Protein AF-A0A4Y2WNY6-F1 (afdb_monomer_lite)

Foldseek 3Di:
DVVVVVVVVVVVVVVVCVVCPPDDDDPVLVVLVVLLLVLQVVLVVLVVVLVVLVVVLVVDDCPDPSNVVSVVVNVVSVVSNVVSVVSCVVSDDRPHPPPPSHDPPPDPDDDPPDDDPPDDDDDDDDDDDDDDDDDDDD

pLDDT: mean 77.89, std 20.02, range [37.06, 98.19]

Organism: Araneus ventricosus (NCBI:txid182803)

Secondary structure (DSSP, 8-state):
-HHHHHHHHHHHHHHHHHHTTTSPPPHHHHHHHHHHHHHHHHHHHHHHHHHHHHHHHTTS-TTSHHHHHHHHHHHHHHHHHHHHHHHHHHH-S--STT-TTS-----S-S----------------------------

Sequence (138 aa):
MDNQLDELLRELKEQSKKENGGRPPTEDEIAKCKKLQECDKRKLDVRKMARRVRKRLNKIDPASEEGIQATEELERYKEAMAIMERTIAHYGECAVLNCSKHIPPTNASSRSETDASSCAEMDTTTLEEVRSRPPRHQ

Radius of gyration: 26.13 Å; chains: 1; bounding box: 40×51×81 Å

Structure (mmCIF, N/CA/C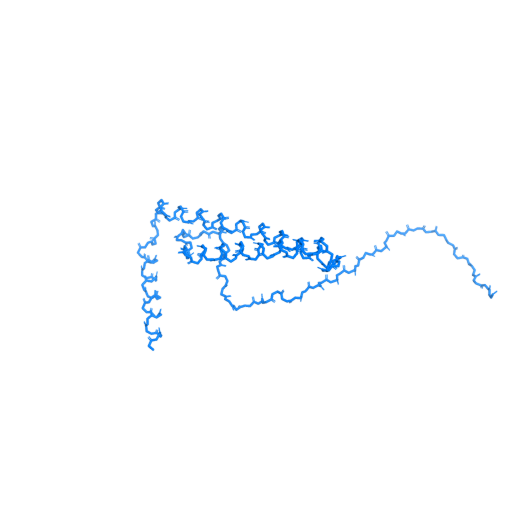/O backbone):
data_AF-A0A4Y2WNY6-F1
#
_entry.id   AF-A0A4Y2WNY6-F1
#
loop_
_atom_site.group_PDB
_atom_site.id
_atom_site.type_symbol
_atom_site.label_atom_id
_atom_site.label_alt_id
_atom_site.label_comp_id
_atom_site.label_asym_id
_atom_site.label_entity_id
_atom_site.label_seq_id
_atom_site.pdbx_PDB_ins_code
_atom_site.Cartn_x
_atom_site.Cartn_y
_atom_site.Cartn_z
_atom_site.occupancy
_atom_site.B_iso_or_equiv
_atom_site.auth_seq_id
_atom_site.auth_comp_id
_atom_site.auth_asym_id
_atom_site.auth_atom_id
_atom_site.pdbx_PDB_model_num
ATOM 1 N N . MET A 1 1 ? 15.855 -6.251 30.618 1.00 53.97 1 MET A N 1
ATOM 2 C CA . MET A 1 1 ? 14.686 -5.740 31.372 1.00 53.97 1 MET A CA 1
ATOM 3 C C . MET A 1 1 ? 13.435 -5.678 30.497 1.00 53.97 1 MET A C 1
ATOM 5 O O . MET A 1 1 ? 12.349 -5.497 31.026 1.00 53.97 1 MET A O 1
ATOM 9 N N . ASP A 1 2 ? 13.563 -5.923 29.192 1.00 66.19 2 ASP A N 1
ATOM 10 C CA . ASP A 1 2 ? 12.485 -5.782 28.205 1.00 66.19 2 ASP A CA 1
ATOM 11 C C . ASP A 1 2 ? 11.352 -6.809 28.390 1.00 66.19 2 ASP A C 1
ATOM 13 O O . ASP A 1 2 ? 10.181 -6.463 28.278 1.00 66.19 2 ASP A O 1
ATOM 17 N N . ASN A 1 3 ? 11.672 -8.025 28.854 1.00 75.69 3 ASN A N 1
ATOM 18 C CA . ASN A 1 3 ? 10.673 -9.079 29.089 1.00 75.69 3 ASN A CA 1
ATOM 19 C C . ASN A 1 3 ? 9.611 -8.741 30.153 1.00 75.69 3 ASN A C 1
ATOM 21 O O . ASN A 1 3 ? 8.503 -9.254 30.069 1.00 75.69 3 ASN A O 1
ATOM 25 N N . GLN A 1 4 ? 9.917 -7.915 31.162 1.00 83.12 4 GLN A N 1
ATOM 26 C CA . GLN A 1 4 ? 8.924 -7.544 32.188 1.00 83.12 4 GLN A CA 1
ATOM 27 C C . GLN A 1 4 ? 7.953 -6.470 31.683 1.00 83.12 4 GLN A C 1
ATOM 29 O O . GLN A 1 4 ? 6.781 -6.473 32.052 1.00 83.12 4 GLN A O 1
ATOM 34 N N . LEU A 1 5 ? 8.433 -5.567 30.823 1.00 84.56 5 LEU A N 1
ATOM 35 C CA . LEU A 1 5 ? 7.610 -4.527 30.214 1.00 84.56 5 LEU A CA 1
ATOM 36 C C . LEU A 1 5 ? 6.646 -5.124 29.181 1.00 84.56 5 LEU A C 1
ATOM 38 O O . LEU A 1 5 ? 5.472 -4.761 29.163 1.00 84.56 5 LEU A O 1
ATOM 42 N N . ASP A 1 6 ? 7.122 -6.072 28.372 1.00 84.56 6 ASP A N 1
ATOM 43 C CA . ASP A 1 6 ? 6.290 -6.781 27.396 1.00 84.56 6 ASP A CA 1
ATOM 44 C C . ASP A 1 6 ? 5.192 -7.621 28.071 1.00 84.56 6 ASP A C 1
ATOM 46 O O . ASP A 1 6 ? 4.055 -7.654 27.591 1.00 84.56 6 ASP A O 1
ATOM 50 N N . GLU A 1 7 ? 5.502 -8.251 29.210 1.00 89.94 7 GLU A N 1
ATOM 51 C CA . GLU A 1 7 ? 4.537 -8.999 30.027 1.00 89.94 7 GLU A CA 1
ATOM 52 C C . GLU A 1 7 ? 3.434 -8.078 30.575 1.00 89.94 7 GLU A C 1
ATOM 54 O O . GLU A 1 7 ? 2.250 -8.331 30.350 1.00 89.94 7 GLU A O 1
ATOM 59 N N . LEU A 1 8 ? 3.814 -6.950 31.188 1.00 88.38 8 LEU A N 1
ATOM 60 C CA . LEU A 1 8 ? 2.878 -5.940 31.701 1.00 88.38 8 LEU A CA 1
ATOM 61 C C . LEU A 1 8 ? 1.995 -5.343 30.595 1.00 88.38 8 LEU A C 1
ATOM 63 O O . LEU A 1 8 ? 0.790 -5.160 30.776 1.00 88.38 8 LEU A O 1
ATOM 67 N N . LEU A 1 9 ? 2.573 -5.055 29.425 1.00 84.00 9 LEU A N 1
ATOM 68 C CA . LEU A 1 9 ? 1.823 -4.571 28.265 1.00 84.00 9 LEU A CA 1
ATOM 69 C C . LEU A 1 9 ? 0.813 -5.609 27.766 1.00 84.00 9 LEU A C 1
ATOM 71 O O . LEU A 1 9 ? -0.281 -5.239 27.327 1.00 84.00 9 LEU A O 1
ATOM 75 N N . ARG A 1 10 ? 1.160 -6.900 27.817 1.00 85.25 10 ARG A N 1
ATOM 76 C CA . ARG A 1 10 ? 0.250 -7.984 27.440 1.00 85.25 10 ARG A CA 1
ATOM 77 C C . ARG A 1 10 ? -0.914 -8.096 28.423 1.00 85.25 10 ARG A C 1
ATOM 79 O O . ARG A 1 10 ? -2.058 -8.147 27.973 1.00 85.25 10 ARG A O 1
ATOM 86 N N . GLU A 1 11 ? -0.639 -8.064 29.725 1.00 87.69 11 GLU A N 1
ATOM 87 C CA . GLU A 1 11 ? -1.661 -8.117 30.778 1.00 87.69 11 GLU A CA 1
ATOM 88 C C . GLU A 1 11 ? -2.645 -6.944 30.683 1.00 87.69 11 GLU A C 1
ATOM 90 O O . GLU A 1 11 ? -3.858 -7.159 30.662 1.00 87.69 11 GLU A O 1
ATOM 95 N N . LEU A 1 12 ? -2.143 -5.715 30.505 1.00 84.62 12 LEU A N 1
ATOM 96 C CA . LEU A 1 12 ? -2.979 -4.521 30.325 1.00 84.62 12 LEU A CA 1
ATOM 97 C C . LEU A 1 12 ? -3.894 -4.627 29.097 1.00 84.62 12 LEU A C 1
ATOM 99 O O . LEU A 1 12 ? -5.080 -4.288 29.164 1.00 84.62 12 LEU A O 1
ATOM 103 N N . LYS A 1 13 ? -3.373 -5.125 27.966 1.00 78.88 13 LYS A N 1
ATOM 104 C CA . LYS A 1 13 ? -4.179 -5.356 26.755 1.00 78.88 13 LYS A CA 1
ATOM 105 C C . LYS A 1 13 ? -5.265 -6.400 26.990 1.00 78.88 13 LYS A C 1
ATOM 107 O O . LYS A 1 13 ? -6.379 -6.243 26.492 1.00 78.88 13 LYS A O 1
ATOM 112 N N . GLU A 1 14 ? -4.957 -7.468 27.717 1.00 80.56 14 GLU A N 1
ATOM 113 C CA . GLU A 1 14 ? -5.916 -8.533 28.000 1.00 80.56 14 GLU A CA 1
ATOM 114 C C . GLU A 1 14 ? -7.011 -8.075 28.972 1.00 80.56 14 GLU A C 1
ATOM 116 O O . GLU A 1 14 ? -8.188 -8.373 28.767 1.00 80.56 14 GLU A O 1
ATOM 121 N N . GLN A 1 15 ? -6.648 -7.286 29.983 1.00 79.12 15 GLN A N 1
ATOM 122 C CA . GLN A 1 15 ? -7.586 -6.698 30.935 1.00 79.12 15 GLN A CA 1
ATOM 123 C C . GLN A 1 15 ? -8.528 -5.701 30.248 1.00 79.12 15 GLN A C 1
ATOM 125 O O . GLN A 1 15 ? -9.744 -5.799 30.399 1.00 79.12 15 GLN A O 1
ATOM 130 N N . SER A 1 16 ? -7.993 -4.847 29.370 1.00 72.75 16 SER A N 1
ATOM 131 C CA . SER A 1 16 ? -8.801 -3.946 28.542 1.00 72.75 16 SER A CA 1
ATOM 132 C C . SER A 1 16 ? -9.774 -4.702 27.624 1.00 72.75 16 SER A C 1
ATOM 134 O O . SER A 1 16 ? -10.928 -4.300 27.472 1.00 72.75 16 SER A O 1
ATOM 136 N N . LYS A 1 17 ? -9.358 -5.835 27.036 1.00 73.00 17 LYS A N 1
ATOM 137 C CA . LYS A 1 17 ? -10.248 -6.693 26.227 1.00 73.00 17 LYS A CA 1
ATOM 138 C C . LYS A 1 17 ? -11.385 -7.297 27.058 1.00 73.00 17 LYS A C 1
ATOM 140 O O . LYS A 1 17 ? -12.496 -7.413 26.547 1.00 73.00 17 LYS A O 1
ATOM 145 N N . LYS A 1 18 ? -11.124 -7.662 28.319 1.00 74.81 18 LYS A N 1
ATOM 146 C CA . LYS A 1 18 ? -12.133 -8.198 29.250 1.00 74.81 18 LYS A CA 1
ATOM 147 C C . LYS A 1 18 ? -13.144 -7.126 29.665 1.00 74.81 18 LYS A C 1
ATOM 149 O O . LYS A 1 18 ? -14.340 -7.387 29.618 1.00 74.81 18 LYS A O 1
ATOM 154 N N . GLU A 1 19 ? -12.682 -5.922 29.996 1.00 71.44 19 GLU A N 1
ATOM 155 C CA . GLU A 1 19 ? -13.545 -4.794 30.393 1.00 71.44 19 GLU A CA 1
ATOM 156 C C . GLU A 1 19 ? -14.405 -4.263 29.239 1.00 71.44 19 GLU A C 1
ATOM 158 O O . GLU A 1 19 ? -15.544 -3.848 29.440 1.00 71.44 19 GLU A O 1
ATOM 163 N N . ASN A 1 20 ? -13.879 -4.310 28.014 1.00 67.12 20 ASN A N 1
ATOM 164 C CA . ASN A 1 20 ? -14.579 -3.845 26.816 1.00 67.12 20 ASN A CA 1
ATOM 165 C C . ASN A 1 20 ? -15.374 -4.958 26.110 1.00 67.12 20 ASN A C 1
ATOM 167 O O . ASN A 1 20 ? -15.975 -4.722 25.059 1.00 67.12 20 ASN A O 1
ATOM 171 N N . GLY A 1 21 ? -15.393 -6.172 26.664 1.00 66.50 21 GLY A N 1
ATOM 172 C CA . GLY A 1 21 ? -16.154 -7.292 26.125 1.00 66.50 21 GLY A CA 1
ATOM 173 C C . GLY A 1 21 ? -17.660 -7.029 26.189 1.00 66.50 21 GLY A C 1
ATOM 174 O O . GLY A 1 21 ? -18.226 -6.876 27.265 1.00 66.50 21 GLY A O 1
ATOM 175 N N . GLY A 1 22 ? -18.324 -6.993 25.031 1.00 72.81 22 GLY A N 1
ATOM 176 C CA . GLY A 1 22 ? -19.786 -6.896 24.934 1.00 72.81 22 GLY A CA 1
ATOM 177 C C . GLY A 1 22 ? -20.362 -5.479 24.863 1.00 72.81 22 GLY A C 1
ATOM 178 O O . GLY A 1 22 ? -21.562 -5.343 24.620 1.00 72.81 22 GLY A O 1
ATOM 179 N N . ARG A 1 23 ? -19.545 -4.422 24.997 1.00 83.19 23 ARG A N 1
ATOM 180 C CA . ARG A 1 23 ? -20.008 -3.054 24.716 1.00 83.19 23 ARG A CA 1
ATOM 181 C C . ARG A 1 23 ? -20.032 -2.789 23.202 1.00 83.19 23 ARG A C 1
ATOM 183 O O . ARG A 1 23 ? -19.158 -3.287 22.487 1.00 83.19 23 ARG A O 1
ATOM 190 N N . PRO A 1 24 ? -20.985 -1.991 22.695 1.00 83.00 24 PRO A N 1
ATOM 191 C CA . PRO A 1 24 ? -20.926 -1.505 21.323 1.00 83.00 24 PRO A CA 1
ATOM 192 C C . PRO A 1 24 ? -19.631 -0.711 21.078 1.00 83.00 24 PRO A C 1
ATOM 194 O O . PRO A 1 24 ? -19.206 0.020 21.977 1.00 83.00 24 PRO A O 1
ATOM 197 N N . PRO A 1 25 ? -19.017 -0.814 19.884 1.00 86.88 25 PRO A N 1
ATOM 198 C CA . PRO A 1 25 ? -17.852 -0.011 19.548 1.00 86.88 25 PRO A CA 1
ATOM 199 C C . PRO A 1 25 ? -18.151 1.485 19.647 1.00 86.88 25 PRO A C 1
ATOM 201 O O . PRO A 1 25 ? -19.221 1.938 19.229 1.00 86.88 25 PRO A O 1
ATOM 204 N N . THR A 1 26 ? -17.197 2.255 20.157 1.00 89.19 26 THR A N 1
ATOM 205 C CA . THR A 1 26 ? -17.306 3.716 20.189 1.00 89.19 26 THR A CA 1
ATOM 206 C C . THR A 1 26 ? -17.172 4.303 18.782 1.00 89.19 26 THR A C 1
ATOM 208 O O . THR A 1 26 ? -16.631 3.671 17.868 1.00 89.19 26 THR A O 1
ATOM 211 N N . GLU A 1 27 ? -17.639 5.537 18.583 1.00 90.69 27 GLU A N 1
ATOM 212 C CA . GLU A 1 27 ? -17.497 6.226 17.292 1.00 90.69 27 GLU A CA 1
ATOM 213 C C . GLU A 1 27 ? -16.030 6.324 16.848 1.00 90.69 27 GLU A C 1
ATOM 215 O O . GLU A 1 27 ? -15.722 6.101 15.674 1.00 90.69 27 GLU A O 1
ATOM 220 N N . ASP A 1 28 ? -15.116 6.547 17.795 1.00 88.50 28 ASP A N 1
ATOM 221 C CA . ASP A 1 28 ? -13.675 6.585 17.548 1.00 88.50 28 ASP A CA 1
ATOM 222 C C . ASP A 1 28 ? -13.120 5.225 17.107 1.00 88.50 28 ASP A C 1
ATOM 224 O O . ASP A 1 28 ? -12.314 5.149 16.176 1.00 88.50 28 ASP A O 1
ATOM 228 N N . GLU A 1 29 ? -13.551 4.130 17.741 1.00 88.69 29 GLU A N 1
ATOM 229 C CA . GLU A 1 29 ? -13.162 2.766 17.359 1.00 88.69 29 GLU A CA 1
ATOM 230 C C . GLU A 1 29 ? -13.654 2.437 15.939 1.00 88.69 29 GLU A C 1
ATOM 232 O O . GLU A 1 29 ? -12.909 1.884 15.123 1.00 88.69 29 GLU A O 1
ATOM 237 N N . ILE A 1 30 ? -14.877 2.857 15.600 1.00 90.19 30 ILE A N 1
ATOM 238 C CA . ILE A 1 30 ? -15.446 2.715 14.254 1.00 90.19 30 ILE A CA 1
ATOM 239 C C . ILE A 1 30 ? -14.669 3.564 13.240 1.00 90.19 30 ILE A C 1
ATOM 241 O O . ILE A 1 30 ? -14.387 3.097 12.132 1.00 90.19 30 ILE A O 1
ATOM 245 N N . ALA A 1 31 ? -14.306 4.801 13.583 1.00 91.31 31 ALA A N 1
ATOM 246 C CA . ALA A 1 31 ? -13.537 5.682 12.710 1.00 91.31 31 ALA A CA 1
ATOM 247 C C . ALA A 1 31 ? -12.139 5.113 12.417 1.00 91.31 31 ALA A C 1
ATOM 249 O O . ALA A 1 31 ? -11.723 5.068 11.254 1.00 91.31 31 ALA A O 1
ATOM 250 N N . LYS A 1 32 ? -11.448 4.598 13.442 1.00 90.62 32 LYS A N 1
ATOM 251 C CA . LYS A 1 32 ? -10.158 3.904 13.293 1.00 90.62 32 LYS A CA 1
ATOM 252 C C . LYS A 1 32 ? -10.290 2.660 12.416 1.00 90.62 32 LYS A C 1
ATOM 254 O O . LYS A 1 32 ? -9.505 2.485 11.487 1.00 90.62 32 LYS A O 1
ATOM 259 N N . CYS A 1 33 ? -11.326 1.849 12.635 1.00 91.00 33 CYS A N 1
ATOM 260 C CA . CYS A 1 33 ? -11.639 0.696 11.791 1.00 91.00 33 CYS A CA 1
ATOM 261 C C . CYS A 1 33 ? -11.828 1.102 10.318 1.00 91.00 33 CYS A C 1
ATOM 263 O O . CYS A 1 33 ? -11.198 0.529 9.431 1.00 91.00 33 CYS A O 1
ATOM 265 N N . LYS A 1 34 ? -12.610 2.149 10.028 1.00 91.75 34 LYS A N 1
ATOM 266 C CA . LYS A 1 34 ? -12.777 2.654 8.652 1.00 91.75 34 LYS A CA 1
ATOM 267 C C . LYS A 1 34 ? -11.446 3.088 8.030 1.00 91.75 34 LYS A C 1
ATOM 269 O O . LYS A 1 34 ? -11.204 2.794 6.860 1.00 91.75 34 LYS A O 1
ATOM 274 N N . LYS A 1 35 ? -10.575 3.748 8.800 1.00 91.88 35 LYS A N 1
ATOM 275 C CA . LYS A 1 35 ? -9.252 4.185 8.328 1.00 91.88 35 LYS A CA 1
ATOM 276 C C . LYS A 1 35 ? -8.325 3.017 8.016 1.00 91.88 35 LYS A C 1
ATOM 278 O O . LYS A 1 35 ? -7.726 3.001 6.944 1.00 91.88 35 LYS A O 1
ATOM 283 N N . LEU A 1 36 ? -8.274 2.012 8.887 1.00 91.31 36 LEU A N 1
ATOM 284 C CA . LEU A 1 36 ? -7.541 0.773 8.623 1.00 91.31 36 LEU A CA 1
ATOM 285 C C . LEU A 1 36 ? -8.048 0.086 7.346 1.00 91.31 36 LEU A C 1
ATOM 287 O O . LEU A 1 36 ? -7.252 -0.311 6.501 1.00 91.31 36 LEU A O 1
ATOM 291 N N . GLN A 1 37 ? -9.368 0.033 7.148 1.00 91.00 37 GLN A N 1
ATOM 292 C CA . GLN A 1 37 ? -9.969 -0.591 5.966 1.00 91.00 37 GLN A CA 1
ATOM 293 C C . GLN A 1 37 ? -9.596 0.159 4.675 1.00 91.00 37 GLN A C 1
ATOM 295 O O . GLN A 1 37 ? -9.321 -0.452 3.641 1.00 91.00 37 GLN A O 1
ATOM 300 N N . GLU A 1 38 ? -9.586 1.492 4.727 1.00 92.25 38 GLU A N 1
ATOM 301 C CA . GLU A 1 38 ? -9.159 2.353 3.622 1.00 92.25 38 GLU A CA 1
ATOM 302 C C . GLU A 1 38 ? -7.683 2.108 3.264 1.00 92.25 38 GLU A C 1
ATOM 304 O O . GLU A 1 38 ? -7.351 1.960 2.083 1.00 92.25 38 GLU A O 1
ATOM 309 N N . CYS A 1 39 ? -6.811 2.004 4.273 1.00 91.75 39 CYS A N 1
ATOM 310 C CA . CYS A 1 39 ? -5.399 1.668 4.096 1.00 91.75 39 CYS A CA 1
ATOM 311 C C . CYS A 1 39 ? -5.213 0.282 3.465 1.00 91.75 39 CYS A C 1
ATOM 313 O O . CYS A 1 39 ? -4.476 0.164 2.487 1.00 91.75 39 CYS A O 1
ATOM 315 N N . ASP A 1 40 ? -5.911 -0.744 3.956 1.00 90.12 40 ASP A N 1
ATOM 316 C CA . ASP A 1 40 ? -5.821 -2.111 3.425 1.00 90.12 40 ASP A CA 1
ATOM 317 C C . ASP A 1 40 ? -6.227 -2.180 1.948 1.00 90.12 40 ASP A C 1
ATOM 319 O O . ASP A 1 40 ? -5.526 -2.778 1.123 1.00 90.12 40 ASP A O 1
ATOM 323 N N . LYS A 1 41 ? -7.326 -1.506 1.581 1.00 91.88 41 LYS A N 1
ATOM 324 C CA . LYS A 1 41 ? -7.784 -1.431 0.189 1.00 91.88 41 LYS A CA 1
ATOM 325 C C . LYS A 1 41 ? -6.732 -0.772 -0.707 1.00 91.88 41 LYS A C 1
ATOM 327 O O . LYS A 1 41 ? -6.348 -1.343 -1.727 1.00 91.88 41 LYS A O 1
ATOM 332 N N . ARG A 1 42 ? -6.216 0.393 -0.304 1.00 93.19 42 ARG A N 1
ATOM 333 C CA . ARG A 1 42 ? -5.172 1.105 -1.061 1.00 93.19 42 ARG A CA 1
ATOM 334 C C . ARG A 1 42 ? -3.889 0.284 -1.182 1.00 93.19 42 ARG A C 1
ATOM 336 O O . ARG A 1 42 ? -3.259 0.288 -2.237 1.00 93.19 42 ARG A O 1
ATOM 343 N N . LYS A 1 43 ? -3.528 -0.470 -0.142 1.00 93.44 43 LYS A N 1
ATOM 344 C CA . LYS A 1 43 ? -2.365 -1.364 -0.132 1.00 93.44 43 LYS A CA 1
ATOM 345 C C . LYS A 1 43 ? -2.486 -2.464 -1.187 1.00 93.44 43 LYS A C 1
ATOM 347 O O . LYS A 1 43 ? -1.513 -2.757 -1.885 1.00 93.44 43 LYS A O 1
ATOM 352 N N . LEU A 1 44 ? -3.671 -3.051 -1.351 1.00 93.00 44 LEU A N 1
ATOM 353 C CA . LEU A 1 44 ? -3.934 -4.027 -2.415 1.00 93.00 44 LEU A CA 1
ATOM 354 C C . LEU A 1 44 ? -3.813 -3.403 -3.812 1.00 93.00 44 LEU A C 1
ATOM 356 O O . LEU A 1 44 ? -3.167 -3.990 -4.687 1.00 93.00 44 LEU A O 1
ATOM 360 N N . ASP A 1 45 ? -4.369 -2.208 -4.007 1.00 94.94 45 ASP A N 1
ATOM 361 C CA . ASP A 1 45 ? -4.303 -1.499 -5.288 1.00 94.94 45 ASP A CA 1
ATOM 362 C C . ASP A 1 45 ? -2.855 -1.146 -5.663 1.00 94.94 45 ASP A C 1
ATOM 364 O O . ASP A 1 45 ? -2.397 -1.470 -6.763 1.00 94.94 45 ASP A O 1
ATOM 368 N N . VAL A 1 46 ? -2.084 -0.585 -4.728 1.00 96.50 46 VAL A N 1
ATOM 369 C CA . VAL A 1 46 ? -0.666 -0.250 -4.937 1.00 96.50 46 VAL A CA 1
ATOM 370 C C . VAL A 1 46 ? 0.163 -1.501 -5.230 1.00 96.50 46 VAL A C 1
ATOM 372 O O . VAL A 1 46 ? 0.958 -1.504 -6.171 1.00 96.50 46 VAL A O 1
ATOM 375 N N . ARG A 1 47 ? -0.064 -2.615 -4.517 1.00 96.06 47 ARG A N 1
ATOM 376 C CA . ARG A 1 47 ? 0.585 -3.904 -4.825 1.00 96.06 47 ARG A CA 1
ATOM 377 C C . ARG A 1 47 ? 0.294 -4.361 -6.252 1.00 96.06 47 ARG A C 1
ATOM 379 O O . ARG A 1 47 ? 1.202 -4.833 -6.942 1.00 96.06 47 ARG A O 1
ATOM 386 N N . LYS A 1 48 ? -0.957 -4.2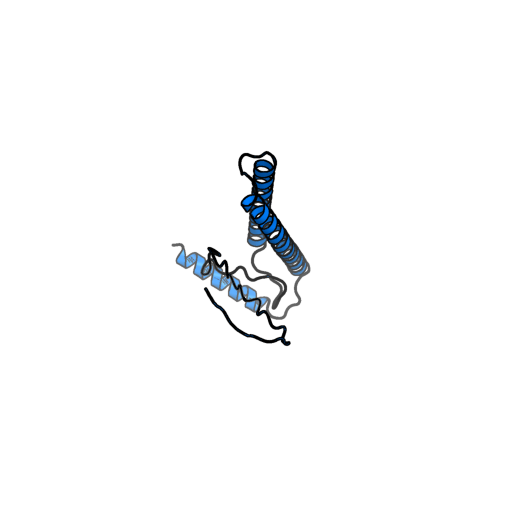41 -6.705 1.00 97.50 48 LYS A N 1
ATOM 387 C CA . LYS A 1 48 ? -1.365 -4.612 -8.066 1.00 97.50 48 LYS A CA 1
ATOM 388 C C . LYS A 1 48 ? -0.657 -3.748 -9.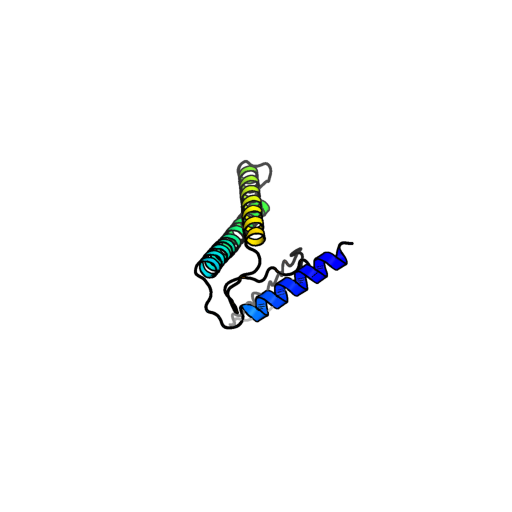109 1.00 97.50 48 LYS A C 1
ATOM 390 O O . LYS A 1 48 ? -0.152 -4.291 -10.093 1.00 97.50 48 LYS A O 1
ATOM 395 N N . MET A 1 49 ? -0.569 -2.440 -8.880 1.00 97.69 49 MET A N 1
ATOM 396 C CA . MET A 1 49 ? 0.127 -1.516 -9.779 1.00 97.69 49 MET A CA 1
ATOM 397 C C . MET A 1 49 ? 1.634 -1.784 -9.814 1.00 97.69 49 MET A C 1
ATOM 399 O O . MET A 1 49 ? 2.180 -2.011 -10.891 1.00 97.69 49 MET A O 1
ATOM 403 N N . ALA A 1 50 ? 2.284 -1.936 -8.660 1.00 97.69 50 ALA A N 1
ATOM 404 C CA . ALA A 1 50 ? 3.701 -2.288 -8.577 1.00 97.69 50 ALA A CA 1
ATOM 405 C C . ALA A 1 50 ? 4.030 -3.621 -9.278 1.00 97.69 50 ALA A C 1
ATOM 407 O O . ALA A 1 50 ? 5.082 -3.766 -9.901 1.00 97.69 50 ALA A O 1
ATOM 408 N N . ARG A 1 51 ? 3.134 -4.622 -9.216 1.00 98.00 51 ARG A N 1
ATOM 409 C CA . ARG A 1 51 ? 3.279 -5.875 -9.986 1.00 98.00 51 ARG A CA 1
ATOM 410 C C . ARG A 1 51 ? 3.233 -5.622 -11.497 1.00 98.00 51 ARG A C 1
ATOM 412 O O . ARG A 1 51 ? 4.009 -6.233 -12.225 1.00 98.00 51 ARG A O 1
ATOM 419 N N . ARG A 1 52 ? 2.357 -4.733 -11.980 1.00 97.81 52 ARG A N 1
ATOM 420 C CA . ARG A 1 52 ? 2.279 -4.366 -13.407 1.00 97.81 52 ARG A CA 1
ATOM 421 C C . ARG A 1 52 ? 3.530 -3.629 -13.872 1.00 97.81 52 ARG A C 1
ATOM 423 O O . ARG A 1 52 ? 4.051 -3.963 -14.930 1.00 97.81 52 ARG A O 1
ATOM 430 N N . VAL A 1 53 ? 4.039 -2.689 -13.076 1.00 97.94 53 VAL A N 1
ATOM 431 C CA . VAL A 1 53 ? 5.276 -1.960 -13.400 1.00 97.94 53 VAL A CA 1
ATOM 432 C C . VAL A 1 53 ? 6.463 -2.906 -13.494 1.00 97.94 53 VAL A C 1
ATOM 434 O O . VAL A 1 53 ? 7.143 -2.902 -14.509 1.00 97.94 53 VAL A O 1
ATOM 437 N N . ARG A 1 54 ? 6.640 -3.808 -12.520 1.00 97.88 54 ARG A N 1
ATOM 438 C CA . ARG A 1 54 ? 7.691 -4.838 -12.582 1.00 97.88 54 ARG A CA 1
ATOM 439 C C . ARG A 1 54 ? 7.590 -5.721 -13.826 1.00 97.88 54 ARG A C 1
ATOM 441 O O . ARG A 1 54 ? 8.594 -5.994 -14.467 1.00 97.88 54 ARG A O 1
ATOM 448 N N . LYS A 1 55 ? 6.374 -6.125 -14.214 1.00 97.44 55 LYS A N 1
ATOM 449 C CA . LYS A 1 55 ? 6.163 -6.888 -15.456 1.00 97.44 55 LYS A CA 1
ATOM 450 C C . LYS A 1 55 ? 6.566 -6.112 -16.714 1.00 97.44 55 LYS A C 1
ATOM 452 O O . LYS A 1 55 ? 6.985 -6.753 -17.671 1.00 97.44 55 LYS A O 1
ATOM 457 N N . ARG A 1 56 ? 6.403 -4.783 -16.732 1.00 96.62 56 ARG A N 1
ATOM 458 C CA . ARG A 1 56 ? 6.882 -3.923 -17.829 1.00 96.62 56 ARG A CA 1
ATOM 459 C C . ARG A 1 56 ? 8.402 -3.787 -17.791 1.00 96.62 56 ARG A C 1
ATOM 461 O O . ARG A 1 56 ? 9.030 -4.049 -18.804 1.00 96.62 56 ARG A O 1
ATOM 468 N N . LEU A 1 57 ? 8.974 -3.505 -16.618 1.00 96.69 57 LEU A N 1
ATOM 469 C CA . LEU A 1 57 ? 10.424 -3.408 -16.402 1.00 96.69 57 LEU A CA 1
ATOM 470 C C . LEU A 1 57 ? 11.180 -4.651 -16.882 1.00 96.69 57 LEU A C 1
ATOM 472 O O . LEU A 1 57 ? 12.214 -4.524 -17.516 1.00 96.69 57 LEU A O 1
ATOM 476 N N . ASN A 1 58 ? 10.628 -5.847 -16.671 1.00 95.81 58 ASN A N 1
ATOM 477 C CA . ASN A 1 58 ? 11.246 -7.093 -17.138 1.00 95.81 58 ASN A CA 1
ATOM 478 C C . ASN A 1 58 ? 11.309 -7.238 -18.673 1.00 95.81 58 ASN A C 1
ATOM 480 O O . ASN A 1 58 ? 11.904 -8.196 -19.158 1.00 95.81 58 ASN A O 1
ATOM 484 N N . LYS A 1 59 ? 10.640 -6.364 -19.435 1.00 96.94 59 LYS A N 1
ATOM 485 C CA . LYS A 1 59 ? 10.550 -6.423 -20.903 1.00 96.94 59 LYS A CA 1
ATOM 486 C C . LYS A 1 59 ? 11.244 -5.259 -21.607 1.00 96.94 59 LYS A C 1
ATOM 488 O O . LYS A 1 59 ? 11.347 -5.293 -22.828 1.00 96.94 59 LYS A O 1
ATOM 493 N N . ILE A 1 60 ? 11.652 -4.234 -20.866 1.00 96.38 60 ILE A N 1
ATOM 494 C CA . ILE A 1 60 ? 12.239 -3.005 -21.405 1.00 96.38 60 ILE A CA 1
ATOM 495 C C . ILE A 1 60 ? 13.692 -2.896 -20.958 1.00 96.38 60 ILE A C 1
ATOM 497 O O . ILE A 1 60 ? 14.066 -3.431 -19.916 1.00 96.38 60 ILE A O 1
ATOM 501 N N . ASP A 1 61 ? 14.509 -2.203 -21.746 1.00 96.38 61 ASP A N 1
ATOM 502 C CA . ASP A 1 61 ? 15.879 -1.884 -21.350 1.00 96.38 61 ASP A CA 1
ATOM 503 C C . ASP A 1 61 ? 15.846 -0.923 -20.145 1.00 96.38 61 ASP A C 1
ATOM 505 O O . ASP A 1 61 ? 15.266 0.163 -20.266 1.00 96.38 61 ASP A O 1
ATOM 509 N N . PRO A 1 62 ? 16.451 -1.268 -18.994 1.00 93.50 62 PRO A N 1
ATOM 510 C CA . PRO A 1 62 ? 16.520 -0.378 -17.838 1.00 93.50 62 PRO A CA 1
ATOM 511 C C . PRO A 1 62 ? 17.176 0.978 -18.130 1.00 93.50 62 PRO A C 1
ATOM 513 O O . PRO A 1 62 ? 16.860 1.950 -17.449 1.00 93.50 62 PRO A O 1
ATOM 516 N N . ALA A 1 63 ? 18.070 1.054 -19.123 1.00 96.19 63 ALA A N 1
ATOM 517 C CA . ALA A 1 63 ? 18.738 2.292 -19.525 1.00 96.19 63 ALA A CA 1
ATOM 518 C C . ALA A 1 63 ? 17.907 3.149 -20.496 1.00 96.19 63 ALA A C 1
ATOM 520 O O . ALA A 1 63 ? 18.256 4.302 -20.751 1.00 96.19 63 ALA A O 1
ATOM 521 N N . SER A 1 64 ? 16.812 2.608 -21.039 1.00 97.88 64 SER A N 1
ATOM 522 C CA . SER A 1 64 ? 15.880 3.389 -21.852 1.00 97.88 64 SER A CA 1
ATOM 523 C C . SER A 1 64 ? 15.115 4.400 -20.995 1.00 97.88 64 SER A C 1
ATOM 525 O O . SER A 1 64 ? 14.914 4.196 -19.798 1.00 97.88 64 SER A O 1
ATOM 527 N N . GLU A 1 65 ? 14.623 5.472 -21.618 1.00 97.81 65 GLU A N 1
ATOM 528 C CA . GLU A 1 65 ? 13.783 6.465 -20.937 1.00 97.81 65 GLU A CA 1
ATOM 529 C C . GLU A 1 65 ? 12.553 5.815 -20.277 1.00 97.81 65 GLU A C 1
ATOM 531 O O . GLU A 1 65 ? 12.233 6.111 -19.125 1.00 97.81 65 GLU A O 1
ATOM 536 N N . GLU A 1 66 ? 11.914 4.860 -20.961 1.00 97.12 66 GLU A N 1
ATOM 537 C CA . GLU A 1 66 ? 10.793 4.095 -20.405 1.00 97.12 66 GLU A CA 1
ATOM 538 C C . GLU A 1 66 ? 11.222 3.260 -19.184 1.00 97.12 66 GLU A C 1
ATOM 540 O O . GLU A 1 66 ? 10.495 3.191 -18.190 1.00 97.12 66 GLU A O 1
ATOM 545 N N . GLY A 1 67 ? 12.415 2.657 -19.225 1.00 97.69 67 GLY A N 1
ATOM 546 C CA . GLY A 1 67 ? 13.003 1.897 -18.119 1.00 97.69 67 GLY A CA 1
ATOM 547 C C . GLY A 1 67 ? 13.261 2.750 -16.879 1.00 97.69 67 GLY A C 1
ATOM 548 O O . GLY A 1 67 ? 12.901 2.357 -15.763 1.00 97.69 67 GLY A O 1
ATOM 549 N N . ILE A 1 68 ? 13.810 3.948 -17.076 1.00 98.00 68 ILE A N 1
ATOM 550 C CA . ILE A 1 68 ? 14.056 4.921 -16.007 1.00 98.00 68 ILE A CA 1
ATOM 551 C C . ILE A 1 68 ? 12.724 5.357 -15.381 1.00 98.00 68 ILE A C 1
ATOM 553 O O . ILE A 1 68 ? 12.541 5.224 -14.169 1.00 98.00 68 ILE A O 1
ATOM 557 N N . GLN A 1 69 ? 11.747 5.766 -16.198 1.00 97.94 69 GLN A N 1
ATOM 558 C CA . GLN A 1 69 ? 10.427 6.194 -15.716 1.00 97.94 69 GLN A CA 1
ATOM 559 C C . GLN A 1 69 ? 9.687 5.080 -14.962 1.00 97.94 69 GLN A C 1
ATOM 561 O O . GLN A 1 69 ? 9.076 5.323 -13.918 1.00 97.94 69 GLN A O 1
ATOM 566 N N . ALA A 1 70 ? 9.739 3.844 -15.463 1.00 97.56 70 ALA A N 1
ATOM 567 C CA . ALA A 1 70 ? 9.111 2.706 -14.802 1.00 97.56 70 ALA A CA 1
ATOM 568 C C . ALA A 1 70 ? 9.807 2.357 -13.474 1.00 97.56 70 ALA A C 1
ATOM 570 O O . ALA A 1 70 ? 9.139 1.945 -12.522 1.00 97.56 70 ALA A O 1
ATOM 571 N N . THR A 1 71 ? 11.123 2.554 -13.375 1.00 97.81 71 THR A N 1
ATOM 572 C CA . THR A 1 71 ? 11.871 2.376 -12.121 1.00 97.81 71 THR A CA 1
ATOM 573 C C . THR A 1 71 ? 11.449 3.413 -11.083 1.00 97.81 71 THR A C 1
ATOM 575 O O . THR A 1 71 ? 11.096 3.046 -9.963 1.00 97.81 71 THR A O 1
ATOM 578 N N . GLU A 1 72 ? 11.373 4.689 -11.463 1.00 98.00 72 GLU A N 1
ATOM 579 C CA . GLU A 1 72 ? 10.864 5.754 -10.588 1.00 98.00 72 GLU A CA 1
ATOM 580 C C . GLU A 1 72 ? 9.412 5.508 -10.156 1.00 98.00 72 GLU A C 1
ATOM 582 O O . GLU A 1 72 ? 9.053 5.705 -8.994 1.00 98.00 72 GLU A O 1
ATOM 587 N N . GLU A 1 73 ? 8.555 5.039 -11.071 1.00 98.00 73 GLU A N 1
ATOM 588 C CA . GLU A 1 73 ? 7.174 4.678 -10.744 1.00 98.00 73 GLU A CA 1
ATOM 589 C C . GLU A 1 73 ? 7.121 3.549 -9.704 1.00 98.00 73 GLU A C 1
ATOM 591 O O . GLU A 1 73 ? 6.306 3.587 -8.778 1.00 98.00 73 GLU A O 1
ATOM 596 N N . LEU A 1 74 ? 8.008 2.557 -9.821 1.00 97.69 74 LEU A N 1
ATOM 597 C CA . LEU A 1 74 ? 8.106 1.469 -8.857 1.00 97.69 74 LEU A CA 1
ATOM 598 C C . LEU A 1 74 ? 8.560 1.961 -7.476 1.00 97.69 74 LEU A C 1
ATOM 600 O O . LEU A 1 74 ? 7.988 1.517 -6.477 1.00 97.69 74 LEU A O 1
ATOM 604 N N . GLU A 1 75 ? 9.532 2.874 -7.408 1.00 97.94 75 GLU A N 1
ATOM 605 C CA . GLU A 1 75 ? 9.969 3.487 -6.145 1.00 97.94 75 GLU A CA 1
ATOM 606 C C . GLU A 1 75 ? 8.835 4.275 -5.477 1.00 97.94 75 GLU A C 1
ATOM 608 O O . GLU A 1 75 ? 8.548 4.048 -4.300 1.00 97.94 75 GLU A O 1
ATOM 613 N N . ARG A 1 76 ? 8.067 5.070 -6.237 1.00 98.19 76 ARG A N 1
ATOM 614 C CA . ARG A 1 76 ? 6.871 5.756 -5.705 1.00 98.19 76 ARG A CA 1
ATOM 615 C C . ARG A 1 76 ? 5.866 4.782 -5.089 1.00 98.19 76 ARG A C 1
ATOM 617 O O . ARG A 1 76 ? 5.289 5.058 -4.035 1.00 98.19 76 ARG A O 1
ATOM 624 N N . TYR A 1 77 ? 5.648 3.618 -5.707 1.00 97.88 77 TYR A N 1
ATOM 625 C CA . TYR A 1 77 ? 4.769 2.604 -5.119 1.00 97.88 77 TYR A CA 1
ATOM 626 C C . TYR A 1 77 ? 5.351 1.972 -3.849 1.00 97.88 77 TYR A C 1
ATOM 628 O O . TYR A 1 77 ? 4.586 1.676 -2.929 1.00 97.88 77 TYR A O 1
ATOM 636 N N . LYS A 1 78 ? 6.671 1.770 -3.760 1.00 96.69 78 LYS A N 1
ATOM 637 C CA . LYS A 1 78 ? 7.322 1.279 -2.531 1.00 96.69 78 LYS A CA 1
ATOM 638 C C . LYS A 1 78 ? 7.171 2.280 -1.386 1.00 96.69 78 LYS A C 1
ATOM 640 O O . LYS A 1 78 ? 6.802 1.886 -0.281 1.00 96.69 78 LYS A O 1
ATOM 645 N N . GLU A 1 79 ? 7.373 3.566 -1.654 1.00 97.00 79 GLU A N 1
ATOM 646 C CA . GLU A 1 79 ? 7.169 4.628 -0.667 1.00 97.00 79 GLU A CA 1
ATOM 647 C C . GLU A 1 79 ? 5.713 4.696 -0.197 1.00 97.00 79 GLU A C 1
ATOM 649 O O . GLU A 1 79 ? 5.448 4.730 1.007 1.00 97.00 79 GLU A O 1
ATOM 654 N N . ALA A 1 80 ? 4.754 4.632 -1.128 1.00 96.19 80 ALA A N 1
ATOM 655 C CA . ALA A 1 80 ? 3.331 4.599 -0.796 1.00 96.19 80 ALA A CA 1
ATOM 656 C C . ALA A 1 80 ? 2.980 3.404 0.109 1.00 96.19 80 ALA A C 1
ATOM 658 O O . ALA A 1 80 ? 2.241 3.559 1.085 1.00 96.19 80 ALA A O 1
ATOM 659 N N . MET A 1 81 ? 3.538 2.221 -0.172 1.00 95.50 81 MET A N 1
ATOM 660 C CA . MET A 1 81 ? 3.388 1.035 0.679 1.00 95.50 81 MET A CA 1
ATOM 661 C C . MET A 1 81 ? 3.928 1.271 2.090 1.00 95.50 81 MET A C 1
ATOM 663 O O . MET A 1 81 ? 3.217 0.994 3.056 1.00 95.50 81 MET A O 1
ATOM 667 N N . ALA A 1 82 ? 5.133 1.832 2.211 1.00 94.12 82 ALA A N 1
ATOM 668 C CA . ALA A 1 82 ? 5.750 2.129 3.501 1.00 94.12 82 ALA A CA 1
ATOM 669 C C . ALA A 1 82 ? 4.941 3.159 4.308 1.00 94.12 82 ALA A C 1
ATOM 671 O O . ALA A 1 82 ? 4.785 3.016 5.521 1.00 94.12 82 ALA A O 1
ATOM 672 N N . ILE A 1 83 ? 4.376 4.180 3.650 1.00 94.50 83 ILE A N 1
ATOM 673 C CA . ILE A 1 83 ? 3.478 5.150 4.295 1.00 94.50 83 ILE A CA 1
ATOM 674 C C . ILE A 1 83 ? 2.250 4.439 4.866 1.00 94.50 83 ILE A C 1
ATOM 676 O O . ILE A 1 83 ? 1.942 4.622 6.041 1.00 94.50 83 ILE A O 1
ATOM 680 N N . MET A 1 84 ? 1.581 3.598 4.074 1.00 92.81 84 MET A N 1
ATOM 681 C CA . MET A 1 84 ? 0.399 2.866 4.538 1.00 92.81 84 MET A CA 1
ATOM 682 C C . MET A 1 84 ? 0.725 1.898 5.677 1.00 92.81 84 MET A C 1
ATOM 684 O O . MET A 1 84 ? -0.062 1.775 6.609 1.00 92.81 84 MET A O 1
ATOM 688 N N . GLU A 1 85 ? 1.883 1.239 5.642 1.00 91.12 85 GLU A N 1
ATOM 689 C CA . GLU A 1 85 ? 2.337 0.364 6.728 1.00 91.12 85 GLU A CA 1
ATOM 690 C C . GLU A 1 85 ? 2.590 1.135 8.021 1.00 91.12 85 GLU A C 1
ATOM 692 O O . GLU A 1 85 ? 2.145 0.695 9.080 1.00 91.12 85 GLU A O 1
ATOM 697 N N . ARG A 1 86 ? 3.194 2.327 7.941 1.00 91.88 86 ARG A N 1
ATOM 698 C CA . ARG A 1 86 ? 3.315 3.228 9.096 1.00 91.88 86 ARG A CA 1
ATOM 699 C C . ARG A 1 86 ? 1.954 3.684 9.615 1.00 91.88 86 ARG A C 1
ATOM 701 O O . ARG A 1 86 ? 1.761 3.730 10.825 1.00 91.88 86 ARG A O 1
ATOM 708 N N . THR A 1 87 ? 1.003 3.993 8.733 1.00 89.56 87 THR A N 1
ATOM 709 C CA . THR A 1 87 ? -0.360 4.371 9.139 1.00 89.56 87 THR A CA 1
ATOM 710 C C . THR A 1 87 ? -1.069 3.223 9.856 1.00 89.56 87 THR A C 1
ATOM 712 O O . THR A 1 87 ? -1.649 3.439 10.916 1.00 89.56 87 THR A O 1
ATOM 715 N N . ILE A 1 88 ? -0.986 1.999 9.329 1.00 88.25 88 ILE A N 1
ATOM 716 C CA . ILE A 1 88 ? -1.555 0.808 9.975 1.00 88.25 88 ILE A CA 1
ATOM 717 C C . ILE A 1 88 ? -0.890 0.574 11.336 1.00 88.25 88 ILE A C 1
ATOM 719 O O . ILE A 1 88 ? -1.590 0.377 12.324 1.00 88.25 88 ILE A O 1
ATOM 723 N N . ALA A 1 89 ? 0.441 0.675 11.418 1.00 87.25 89 ALA A N 1
ATOM 724 C CA . ALA A 1 89 ? 1.171 0.531 12.676 1.00 87.25 89 ALA A CA 1
ATOM 725 C C . ALA A 1 89 ? 0.782 1.599 13.714 1.00 87.25 89 ALA A C 1
ATOM 727 O O . ALA A 1 89 ? 0.667 1.285 14.895 1.00 87.25 89 ALA A O 1
ATOM 728 N N . HIS A 1 90 ? 0.538 2.839 13.279 1.00 87.19 90 HIS A N 1
ATOM 729 C CA . HIS A 1 90 ? 0.088 3.926 14.149 1.00 87.19 90 HIS A CA 1
ATOM 730 C C . HIS A 1 90 ? -1.307 3.669 14.738 1.00 87.19 90 HIS A C 1
ATOM 732 O O . HIS A 1 90 ? -1.533 3.937 15.916 1.00 87.19 90 HIS A O 1
ATOM 738 N N . TYR A 1 91 ? -2.238 3.143 13.937 1.00 85.19 91 TYR A N 1
ATOM 739 C CA . TYR A 1 91 ? -3.580 2.801 14.418 1.00 85.19 91 TYR A CA 1
ATOM 740 C C . TYR A 1 91 ? -3.616 1.500 15.231 1.00 85.19 91 TYR A C 1
ATOM 742 O O . TYR A 1 91 ? -4.474 1.364 16.103 1.00 85.19 91 TYR A O 1
ATOM 750 N N . GLY A 1 92 ? -2.687 0.576 14.980 1.00 82.81 92 GLY A N 1
ATOM 751 C CA . GLY A 1 92 ? -2.586 -0.700 15.680 1.00 82.81 92 GLY A CA 1
ATOM 752 C C . GLY A 1 92 ? -3.654 -1.713 15.257 1.00 82.81 92 GLY A C 1
ATOM 753 O O . GLY A 1 92 ? -4.149 -1.704 14.129 1.00 82.81 92 GLY A O 1
ATOM 754 N N . GLU A 1 93 ? -3.986 -2.627 16.170 1.00 80.94 93 GLU A N 1
ATOM 755 C CA . GLU A 1 93 ? -5.043 -3.621 15.963 1.00 80.94 93 GLU A CA 1
ATOM 756 C C . GLU A 1 93 ? -6.423 -2.954 15.891 1.00 80.94 93 GLU A C 1
ATOM 758 O O . GLU A 1 93 ? -6.717 -1.985 16.594 1.00 80.94 93 GLU A O 1
ATOM 763 N N . CYS A 1 94 ? -7.304 -3.504 15.056 1.00 83.88 94 CYS A N 1
ATOM 764 C CA . CYS A 1 94 ? -8.681 -3.042 14.991 1.00 83.88 94 CYS A CA 1
ATOM 765 C C . CYS A 1 94 ? -9.402 -3.341 16.313 1.00 83.88 94 CYS A C 1
ATOM 767 O O . CYS A 1 94 ? -9.558 -4.499 16.694 1.00 83.88 94 CYS A O 1
ATOM 769 N N . ALA A 1 95 ? -9.866 -2.290 16.991 1.00 77.00 95 ALA A N 1
ATOM 770 C CA . ALA A 1 95 ? -10.582 -2.395 18.263 1.00 77.00 95 ALA A CA 1
ATOM 771 C C . ALA A 1 95 ? -12.006 -2.968 18.122 1.00 77.00 95 ALA A C 1
ATOM 773 O O . ALA A 1 95 ? -12.615 -3.370 19.110 1.00 77.00 95 ALA A O 1
ATOM 774 N N . VAL A 1 96 ? -12.546 -3.024 16.899 1.00 81.38 96 VAL A N 1
ATOM 775 C CA . VAL A 1 96 ? -13.870 -3.599 16.640 1.00 81.38 96 VAL A CA 1
ATOM 776 C C . VAL A 1 96 ? -13.778 -5.122 16.738 1.00 81.38 96 VAL A C 1
ATOM 778 O O . VAL A 1 96 ? -13.196 -5.781 15.871 1.00 81.38 96 VAL A O 1
ATOM 781 N N . LEU A 1 97 ? -14.376 -5.678 17.796 1.00 70.69 97 LEU A N 1
ATOM 782 C CA . LEU A 1 97 ? -14.453 -7.122 18.023 1.00 70.69 97 LEU A CA 1
ATOM 783 C C . LEU A 1 97 ? -15.017 -7.837 16.784 1.00 70.69 97 LEU A C 1
ATOM 785 O O . LEU A 1 97 ? -16.018 -7.413 16.208 1.00 70.69 97 LEU A O 1
ATOM 789 N N . ASN A 1 98 ? -14.369 -8.934 16.384 1.00 68.62 98 ASN A N 1
ATOM 790 C CA . ASN A 1 98 ? -14.723 -9.748 15.212 1.00 68.62 98 ASN A CA 1
ATOM 791 C C . ASN A 1 98 ? -14.694 -9.009 13.861 1.00 68.62 98 ASN A C 1
ATOM 793 O O . ASN A 1 98 ? -15.329 -9.453 12.901 1.00 68.62 98 ASN A O 1
ATOM 797 N N . CYS A 1 99 ? -13.962 -7.897 13.742 1.00 78.38 99 CYS A N 1
ATOM 798 C CA . CYS A 1 99 ? -13.810 -7.243 12.448 1.00 78.38 99 CYS A CA 1
ATOM 799 C C . CYS A 1 99 ? -13.024 -8.131 11.465 1.00 78.38 99 CYS A C 1
ATOM 801 O O . CYS A 1 99 ? -11.806 -8.252 11.552 1.00 78.38 99 CYS A O 1
ATOM 803 N N . SER A 1 100 ? -13.722 -8.710 10.484 1.00 75.88 100 SER A N 1
ATOM 804 C CA . SER A 1 100 ? -13.148 -9.535 9.406 1.00 75.88 100 SER A CA 1
ATOM 805 C C . SER A 1 100 ? -12.657 -8.728 8.198 1.00 75.88 100 SER A C 1
ATOM 807 O O . SER A 1 100 ? -12.230 -9.296 7.195 1.00 75.88 100 SER A O 1
ATOM 809 N N . LYS A 1 101 ? -12.752 -7.395 8.262 1.00 78.31 101 LYS A N 1
ATOM 810 C CA . LYS A 1 101 ? -12.459 -6.500 7.131 1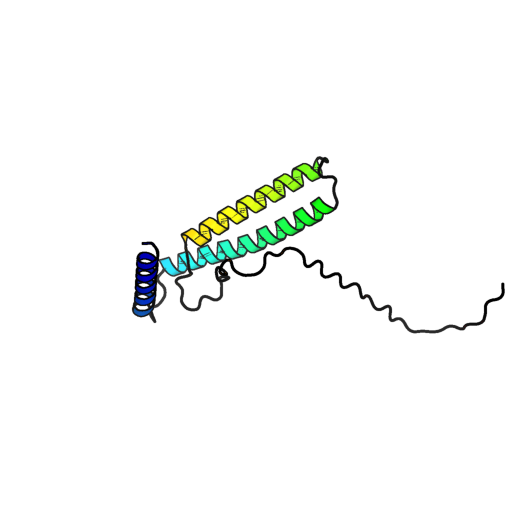.00 78.31 101 LYS A CA 1
ATOM 811 C C . LYS A 1 101 ? -10.981 -6.154 6.990 1.00 78.31 101 LYS A C 1
ATOM 813 O O . LYS A 1 101 ? -10.602 -5.595 5.964 1.00 78.31 101 LYS A O 1
ATOM 818 N N . HIS A 1 102 ? -10.184 -6.461 8.009 1.00 76.00 102 HIS A N 1
ATOM 819 C CA . HIS A 1 102 ? -8.752 -6.201 8.025 1.00 76.00 102 HIS A CA 1
ATOM 820 C C . HIS A 1 102 ? -7.998 -7.498 7.828 1.00 76.00 102 HIS A C 1
ATOM 822 O O . HIS A 1 102 ? -8.349 -8.530 8.401 1.00 76.00 102 HIS A O 1
ATOM 828 N N . ILE A 1 103 ? -6.934 -7.431 7.041 1.00 66.81 103 ILE A N 1
ATOM 829 C CA . ILE A 1 103 ? -5.961 -8.513 7.016 1.00 66.81 103 ILE A CA 1
ATOM 830 C C . ILE A 1 103 ? -5.204 -8.398 8.343 1.00 66.81 103 ILE A C 1
ATOM 832 O O . ILE A 1 103 ? -4.668 -7.320 8.618 1.00 66.81 103 ILE A O 1
ATOM 836 N N . PRO A 1 104 ? -5.167 -9.448 9.184 1.00 58.88 104 PRO A N 1
ATOM 837 C CA . PRO A 1 104 ? -4.379 -9.405 10.404 1.00 58.88 104 PRO A CA 1
ATOM 838 C C . PRO A 1 104 ? -2.947 -9.003 10.045 1.00 58.88 104 PRO A C 1
ATOM 840 O O . PRO A 1 104 ? -2.448 -9.464 9.011 1.00 58.88 104 PRO A O 1
ATOM 843 N N . PRO A 1 105 ? -2.270 -8.168 10.848 1.00 55.50 105 PRO A N 1
ATOM 844 C CA . PRO A 1 105 ? -0.842 -7.976 10.689 1.00 55.50 105 PRO A CA 1
ATOM 845 C C . PRO A 1 105 ? -0.189 -9.335 10.941 1.00 55.50 105 PRO A C 1
ATOM 847 O O . PRO A 1 105 ? 0.034 -9.730 12.080 1.00 55.50 105 PRO A O 1
ATOM 850 N N . THR A 1 106 ? 0.029 -10.105 9.875 1.00 48.59 106 THR A N 1
ATOM 851 C CA . THR A 1 106 ? 0.725 -11.380 9.947 1.00 48.59 106 THR A CA 1
ATOM 852 C C . THR A 1 106 ? 2.084 -11.094 10.542 1.00 48.59 106 THR A C 1
ATOM 854 O O . THR A 1 106 ? 2.884 -10.357 9.962 1.00 48.59 106 THR A O 1
ATOM 857 N N . ASN A 1 107 ? 2.293 -11.668 11.719 1.00 37.16 107 ASN A N 1
ATOM 858 C CA . ASN A 1 107 ? 3.556 -11.897 12.389 1.00 37.16 107 ASN A CA 1
ATOM 859 C C . ASN A 1 107 ? 4.627 -12.078 11.306 1.00 37.16 107 ASN A C 1
ATOM 861 O O . ASN A 1 107 ? 4.407 -12.841 10.364 1.00 37.16 107 ASN A O 1
ATOM 865 N N . ALA A 1 108 ? 5.759 -11.389 11.420 1.00 41.47 108 ALA A N 1
ATOM 866 C CA . ALA A 1 108 ? 6.869 -11.400 10.465 1.00 41.47 108 ALA A CA 1
ATOM 867 C C . ALA A 1 108 ? 7.593 -12.767 10.352 1.00 41.47 108 ALA A C 1
ATOM 869 O O . ALA A 1 108 ? 8.811 -12.833 10.241 1.00 41.47 108 ALA A O 1
ATOM 870 N N . SER A 1 109 ? 6.860 -13.876 10.398 1.00 40.72 109 SER A N 1
ATOM 871 C CA . SER A 1 109 ? 7.351 -15.239 10.325 1.00 40.72 109 SER A CA 1
ATOM 872 C C . SER A 1 109 ? 6.417 -16.048 9.433 1.00 40.72 109 SER A C 1
ATOM 874 O O . SER A 1 109 ? 5.479 -16.684 9.905 1.00 40.72 109 SER A O 1
ATOM 876 N N . SER A 1 110 ? 6.627 -15.917 8.121 1.00 44.66 110 SER A N 1
ATOM 877 C CA . SER A 1 110 ? 6.590 -16.973 7.093 1.00 44.66 110 SER A CA 1
ATOM 878 C C . SER A 1 110 ? 6.172 -16.416 5.723 1.00 44.66 110 SER A C 1
ATOM 880 O O . SER A 1 110 ? 5.097 -15.852 5.549 1.00 44.66 110 SER A O 1
ATOM 882 N N . ARG A 1 111 ? 7.054 -16.655 4.742 1.00 41.97 111 ARG A N 1
ATOM 883 C CA . ARG A 1 111 ? 6.971 -16.336 3.303 1.00 41.97 111 ARG A CA 1
ATOM 884 C C . ARG A 1 111 ? 7.366 -14.909 2.926 1.00 41.97 111 ARG A C 1
ATOM 886 O O . ARG A 1 111 ? 6.560 -14.082 2.511 1.00 41.97 111 ARG A O 1
ATOM 893 N N . SER A 1 112 ? 8.681 -14.701 2.912 1.00 45.22 112 SER A N 1
ATOM 894 C CA . SER A 1 112 ? 9.314 -14.078 1.751 1.00 45.22 112 SER A CA 1
ATOM 895 C C . SER A 1 112 ? 8.693 -14.670 0.478 1.00 45.22 112 SER A C 1
ATOM 897 O O . SER A 1 112 ? 8.913 -15.836 0.156 1.00 45.22 112 SER A O 1
ATOM 899 N N . GLU A 1 113 ? 7.885 -13.896 -0.246 1.00 44.53 113 GLU A N 1
ATOM 900 C CA . GLU A 1 113 ? 7.485 -14.230 -1.619 1.00 44.53 113 GLU A CA 1
ATOM 901 C C . GLU A 1 113 ? 8.674 -13.971 -2.563 1.00 44.53 113 GLU A C 1
ATOM 903 O O . GLU A 1 113 ? 8.612 -13.169 -3.493 1.00 44.53 113 GLU A O 1
ATOM 908 N N . THR A 1 114 ? 9.797 -14.625 -2.277 1.00 52.09 114 THR A N 1
ATOM 909 C CA . THR A 1 114 ? 10.763 -15.028 -3.288 1.00 52.09 114 THR A CA 1
ATOM 910 C C . THR A 1 114 ? 10.160 -16.225 -4.006 1.00 52.09 114 THR A C 1
ATOM 912 O O . THR A 1 114 ? 9.899 -17.252 -3.392 1.00 52.09 114 THR A O 1
ATOM 915 N N . ASP A 1 115 ? 9.930 -16.031 -5.297 1.00 51.38 115 ASP A N 1
ATOM 916 C CA . ASP A 1 115 ? 9.923 -17.064 -6.322 1.00 51.38 115 ASP A CA 1
ATOM 917 C C . ASP A 1 115 ? 8.921 -18.223 -6.170 1.00 51.38 115 ASP A C 1
ATOM 919 O O . ASP A 1 115 ? 9.182 -19.278 -5.601 1.00 51.38 115 ASP A O 1
ATOM 923 N N . ALA A 1 116 ? 7.752 -18.039 -6.775 1.00 48.31 116 ALA A N 1
ATOM 924 C CA . ALA A 1 116 ? 7.013 -19.157 -7.340 1.00 48.31 116 ALA A CA 1
ATOM 925 C C . ALA A 1 116 ? 6.439 -18.698 -8.679 1.00 48.31 116 ALA A C 1
ATOM 927 O O . ALA A 1 116 ? 5.240 -18.448 -8.828 1.00 48.31 116 ALA A O 1
ATOM 928 N N . SER A 1 117 ? 7.331 -18.554 -9.661 1.00 54.12 117 SER A N 1
ATOM 929 C CA . SER A 1 117 ? 6.966 -18.746 -11.061 1.00 54.12 117 SER A CA 1
ATOM 930 C C . SER A 1 117 ? 6.489 -20.191 -11.229 1.00 54.12 117 SER A C 1
ATOM 932 O O . SER A 1 117 ? 7.252 -21.083 -11.583 1.00 54.12 117 SER A O 1
ATOM 934 N N . SER A 1 118 ? 5.221 -20.443 -10.907 1.00 46.62 118 SER A N 1
ATOM 935 C CA . SER A 1 118 ? 4.563 -21.709 -11.214 1.00 46.62 118 SER A CA 1
ATOM 936 C C . SER A 1 118 ? 4.219 -21.704 -12.700 1.00 46.62 118 SER A C 1
ATOM 938 O O . SER A 1 118 ? 3.109 -21.344 -13.091 1.00 46.62 118 SER A O 1
ATOM 940 N N . CYS A 1 119 ? 5.202 -22.058 -13.526 1.00 55.41 119 CYS A N 1
ATOM 941 C CA . CYS A 1 119 ? 4.992 -22.437 -14.914 1.00 55.41 119 CYS A CA 1
ATOM 942 C C . CYS A 1 119 ? 4.115 -23.693 -14.934 1.00 55.41 119 CYS A C 1
ATOM 944 O O . CYS A 1 119 ? 4.597 -24.794 -14.688 1.00 55.41 119 CYS A O 1
ATOM 946 N N . ALA A 1 120 ? 2.826 -23.521 -15.201 1.00 49.00 120 ALA A N 1
ATOM 947 C CA . ALA A 1 120 ? 1.983 -24.598 -15.686 1.00 49.00 120 ALA A CA 1
ATOM 948 C C . ALA A 1 120 ? 1.696 -24.307 -17.161 1.00 49.00 120 ALA A C 1
ATOM 950 O O . ALA A 1 120 ? 0.704 -23.667 -17.499 1.00 49.00 120 ALA A O 1
ATOM 951 N N . GLU A 1 121 ? 2.621 -24.724 -18.027 1.00 53.97 121 GLU A N 1
ATOM 952 C CA . GLU A 1 121 ? 2.280 -25.045 -19.409 1.00 53.97 121 GLU A CA 1
ATOM 953 C C . GLU A 1 121 ? 1.532 -26.376 -19.386 1.00 53.97 121 GLU A C 1
ATOM 955 O O . GLU A 1 121 ? 2.103 -27.387 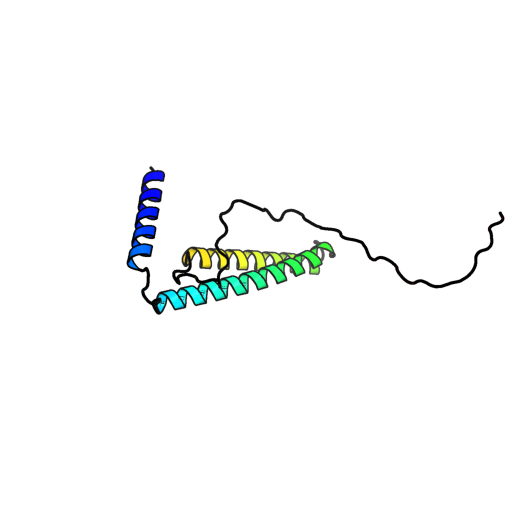-18.990 1.00 53.97 121 GLU A O 1
ATOM 960 N N . MET A 1 122 ? 0.261 -26.373 -19.774 1.00 54.69 122 MET A N 1
ATOM 961 C CA . MET A 1 122 ? -0.457 -27.551 -20.262 1.00 54.69 122 MET A CA 1
ATOM 962 C C . MET A 1 122 ? -1.690 -27.050 -21.015 1.00 54.69 122 MET A C 1
ATOM 964 O O . MET A 1 122 ? -2.793 -27.038 -20.479 1.00 54.69 122 MET A O 1
ATOM 968 N N . ASP A 1 123 ? -1.497 -26.635 -22.266 1.00 45.84 123 ASP A N 1
ATOM 969 C CA . ASP A 1 123 ? -2.602 -26.625 -23.220 1.00 45.84 123 ASP A CA 1
ATOM 970 C C . ASP A 1 123 ? -2.593 -27.965 -23.953 1.00 45.84 123 ASP A C 1
ATOM 972 O O . ASP A 1 123 ? -1.799 -28.240 -24.853 1.00 45.84 123 ASP A O 1
ATOM 976 N N . THR A 1 124 ? -3.478 -28.838 -23.484 1.00 46.25 124 THR A N 1
ATOM 977 C CA . THR A 1 124 ? -3.845 -30.102 -24.106 1.00 46.25 124 THR A CA 1
ATOM 978 C C . THR A 1 124 ? -4.537 -29.824 -25.436 1.00 46.25 124 THR A C 1
ATOM 980 O O . THR A 1 124 ? -5.700 -29.418 -25.472 1.00 46.25 124 THR A O 1
ATOM 983 N N . THR A 1 125 ? -3.842 -30.067 -26.542 1.00 47.69 125 THR A N 1
ATOM 984 C CA . THR A 1 125 ? -4.441 -30.099 -27.875 1.00 47.69 125 THR A CA 1
ATOM 985 C C . THR A 1 125 ? -5.359 -31.318 -27.987 1.00 47.69 125 THR A C 1
ATOM 987 O O . THR A 1 125 ? -4.925 -32.435 -28.252 1.00 47.69 125 THR A O 1
ATOM 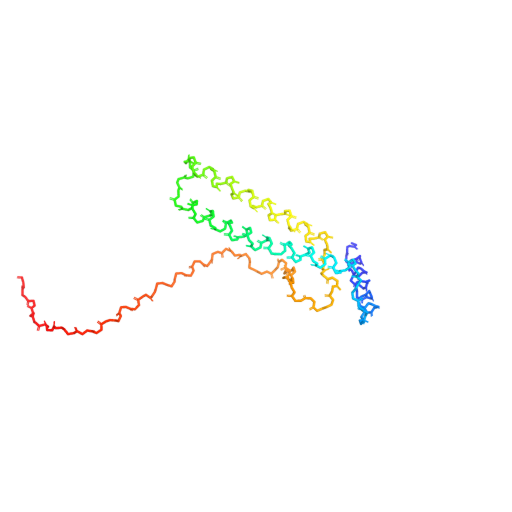990 N N . THR A 1 126 ? -6.655 -31.103 -27.766 1.00 50.62 126 THR A N 1
ATOM 991 C CA . THR A 1 126 ? -7.713 -32.056 -28.124 1.00 50.62 126 THR A CA 1
ATOM 992 C C . THR A 1 126 ? -8.535 -31.469 -29.262 1.00 50.62 126 THR A C 1
ATOM 994 O O . THR A 1 126 ? -9.367 -30.588 -29.077 1.00 50.62 126 THR A O 1
ATOM 997 N N . LEU A 1 127 ? -8.269 -31.962 -30.465 1.00 45.91 127 LEU A N 1
ATOM 998 C CA . LEU A 1 127 ? -9.205 -31.934 -31.580 1.00 45.91 127 LEU A CA 1
ATOM 999 C C . LEU A 1 127 ? -9.013 -33.265 -32.302 1.00 45.91 127 LEU A C 1
ATOM 1001 O O . LEU A 1 127 ? -8.062 -33.455 -33.062 1.00 45.91 127 LEU A O 1
ATOM 1005 N N . GLU A 1 128 ? -9.866 -34.229 -31.963 1.00 48.06 128 GLU A N 1
ATOM 1006 C CA . GLU A 1 128 ? -10.102 -35.371 -32.835 1.00 48.06 128 GLU A CA 1
ATOM 1007 C C . GLU A 1 128 ? -10.576 -34.840 -34.196 1.00 48.06 128 GLU A C 1
ATOM 1009 O O . GLU A 1 128 ? -11.400 -33.931 -34.253 1.00 48.06 128 GLU A O 1
ATOM 1014 N N . GLU A 1 129 ? -10.026 -35.369 -35.290 1.00 43.12 129 GLU A N 1
ATOM 1015 C CA . GLU A 1 129 ? -10.785 -36.180 -36.257 1.00 43.12 129 GLU A CA 1
ATOM 1016 C C . GLU A 1 129 ? -10.073 -36.235 -37.634 1.00 43.12 129 GLU A C 1
ATOM 1018 O O . GLU A 1 129 ? -10.039 -35.284 -38.406 1.00 43.12 129 GLU A O 1
ATOM 1023 N N . VAL A 1 130 ? -9.517 -37.421 -37.925 1.00 43.81 130 VAL A N 1
ATOM 1024 C CA . VAL A 1 130 ? -9.547 -38.125 -39.226 1.00 43.81 130 VAL A CA 1
ATOM 1025 C C . VAL A 1 130 ? -8.854 -37.477 -40.439 1.00 43.81 130 VAL A C 1
ATOM 1027 O O . VAL A 1 130 ? -9.430 -36.674 -41.167 1.00 43.81 130 VAL A O 1
ATOM 1030 N N . ARG A 1 131 ? -7.685 -38.036 -40.804 1.00 38.66 131 ARG A N 1
ATOM 1031 C CA . ARG A 1 131 ? -7.497 -38.765 -42.085 1.00 38.66 131 ARG A CA 1
ATOM 1032 C C . ARG A 1 131 ? -6.094 -39.378 -42.230 1.00 38.66 131 ARG A C 1
ATOM 1034 O O . ARG A 1 131 ? -5.096 -38.686 -42.360 1.00 38.66 131 ARG A O 1
ATOM 1041 N N . SER A 1 132 ? -6.081 -40.711 -42.253 1.00 37.06 132 SER A N 1
ATOM 1042 C CA . SER A 1 132 ? -5.341 -41.549 -43.208 1.00 37.06 132 SER A CA 1
ATOM 1043 C C . SER A 1 132 ? -3.822 -41.341 -43.364 1.00 37.06 132 SER A C 1
ATOM 1045 O O . SER A 1 132 ? -3.359 -40.569 -44.196 1.00 37.06 132 SER A O 1
ATOM 1047 N N . ARG A 1 133 ? -3.036 -42.180 -42.673 1.00 42.00 133 ARG A N 1
ATOM 1048 C CA . ARG A 1 133 ? -1.725 -42.659 -43.171 1.00 42.00 133 ARG A CA 1
ATOM 1049 C C . ARG A 1 133 ? -1.928 -43.409 -44.507 1.00 42.00 133 ARG A C 1
ATOM 1051 O O . ARG A 1 133 ? -2.966 -44.060 -44.638 1.00 42.00 133 ARG A O 1
ATOM 1058 N N . PRO A 1 134 ? -0.978 -43.380 -45.472 1.00 43.19 134 PRO A N 1
ATOM 1059 C CA . PRO A 1 134 ? 0.228 -44.223 -45.377 1.00 43.19 134 PRO A CA 1
ATOM 1060 C C . PRO A 1 134 ? 1.486 -43.563 -46.022 1.00 43.19 134 PRO A C 1
ATOM 1062 O O . PRO A 1 134 ? 1.548 -42.339 -46.062 1.00 43.19 134 PRO A O 1
ATOM 1065 N N . PRO A 1 135 ? 2.576 -44.298 -46.333 1.00 50.50 135 PRO A N 1
ATOM 1066 C CA . PRO A 1 135 ? 3.792 -44.318 -45.532 1.00 50.50 135 PRO A CA 1
ATOM 1067 C C . PRO A 1 135 ? 4.991 -43.618 -46.196 1.00 50.50 135 PRO A C 1
ATOM 1069 O O . PRO A 1 135 ? 5.001 -43.292 -47.378 1.00 50.50 135 PRO A O 1
ATOM 1072 N N . ARG A 1 136 ? 6.037 -43.438 -45.385 1.00 45.34 136 ARG A N 1
ATOM 1073 C CA . ARG A 1 136 ? 7.375 -42.992 -45.788 1.00 45.34 136 ARG A CA 1
ATOM 1074 C C . ARG A 1 136 ? 7.991 -43.926 -46.832 1.00 45.34 136 ARG A C 1
ATOM 1076 O O . ARG A 1 136 ? 8.016 -45.130 -46.600 1.00 45.34 136 ARG A O 1
ATOM 1083 N N . HIS A 1 137 ? 8.658 -43.351 -47.829 1.00 42.59 137 HIS A N 1
ATOM 1084 C CA . HIS A 1 137 ? 9.914 -43.891 -48.343 1.00 42.59 137 HIS A CA 1
ATOM 1085 C C . HIS A 1 137 ? 10.886 -42.753 -48.680 1.00 42.59 137 HIS A C 1
ATOM 1087 O O . HIS A 1 137 ? 10.467 -41.743 -49.232 1.00 42.59 137 HIS A O 1
ATOM 1093 N N . GLN A 1 138 ? 12.119 -42.988 -48.214 1.00 48.94 138 GLN A N 1
ATOM 1094 C CA . GLN A 1 138 ? 13.444 -42.417 -48.506 1.00 48.94 138 GLN A CA 1
ATOM 1095 C C . GLN A 1 138 ? 13.531 -41.125 -49.318 1.00 48.94 138 GLN A C 1
ATOM 1097 O O . GLN A 1 138 ? 13.126 -41.134 -50.498 1.00 48.94 138 GLN A O 1
#